Protein AF-A0A4Q1ZYN3-F1 (afdb_monomer)

Structure (mmCIF, N/CA/C/O backbone):
data_AF-A0A4Q1ZYN3-F1
#
_entry.id   AF-A0A4Q1ZYN3-F1
#
loop_
_atom_site.group_PDB
_atom_site.id
_atom_site.type_symbol
_atom_site.label_atom_id
_atom_site.label_alt_id
_atom_site.label_comp_id
_atom_site.label_asym_id
_atom_site.label_entity_id
_atom_site.label_seq_id
_atom_site.pdbx_PDB_ins_code
_atom_site.Cartn_x
_atom_site.Cartn_y
_atom_site.Cartn_z
_atom_site.occupancy
_atom_site.B_iso_or_equiv
_atom_site.auth_seq_id
_atom_site.auth_comp_id
_atom_site.auth_asym_id
_atom_site.auth_atom_id
_atom_site.pdbx_PDB_model_num
ATOM 1 N N . MET A 1 1 ? -24.006 3.839 40.342 1.00 35.06 1 MET A N 1
ATOM 2 C CA . MET A 1 1 ? -23.519 4.634 39.196 1.00 35.06 1 MET A CA 1
ATOM 3 C C . MET A 1 1 ? -23.157 3.657 38.089 1.00 35.06 1 MET A C 1
ATOM 5 O O . MET A 1 1 ? -22.350 2.774 38.338 1.00 35.06 1 MET A O 1
ATOM 9 N N . LYS A 1 2 ? -23.834 3.710 36.935 1.00 40.16 2 LYS A N 1
ATOM 10 C CA . LYS A 1 2 ? -23.523 2.846 35.785 1.00 40.16 2 LYS A CA 1
ATOM 11 C C . LYS A 1 2 ? -22.382 3.510 35.011 1.00 40.16 2 LYS A C 1
ATOM 13 O O . LYS A 1 2 ? -22.569 4.627 34.539 1.00 40.16 2 LYS A O 1
ATOM 18 N N . HIS A 1 3 ? -21.219 2.867 34.940 1.00 44.34 3 HIS A N 1
ATOM 19 C CA . HIS A 1 3 ? -20.091 3.336 34.135 1.00 44.34 3 HIS A CA 1
ATOM 20 C C . HIS A 1 3 ? -20.523 3.423 32.663 1.00 44.34 3 HIS A C 1
ATOM 22 O O . HIS A 1 3 ? -20.803 2.404 32.039 1.00 44.34 3 HIS A O 1
ATOM 28 N N . HIS A 1 4 ? -20.616 4.641 32.127 1.00 38.81 4 HIS A N 1
ATOM 29 C CA . HIS A 1 4 ? -20.649 4.880 30.688 1.00 38.81 4 HIS A CA 1
ATOM 30 C C . HIS A 1 4 ? -19.232 4.643 30.154 1.00 38.81 4 HIS A C 1
ATOM 32 O O . HIS A 1 4 ? -18.412 5.554 30.133 1.00 38.81 4 HIS A O 1
ATOM 38 N N . GLN A 1 5 ? -18.931 3.413 29.737 1.00 41.19 5 GLN A N 1
ATOM 39 C CA . GLN A 1 5 ? -17.978 3.215 28.647 1.00 41.19 5 GLN A CA 1
ATOM 40 C C . GLN A 1 5 ? -18.712 3.603 27.360 1.00 41.19 5 GLN A C 1
ATOM 42 O O . GLN A 1 5 ? -19.225 2.750 26.643 1.00 41.19 5 GLN A O 1
ATOM 47 N N . GLN A 1 6 ? -18.837 4.909 27.112 1.00 39.47 6 GLN A N 1
ATOM 48 C CA . GLN A 1 6 ? -19.042 5.383 25.748 1.00 39.47 6 GLN A CA 1
ATOM 49 C C . GLN A 1 6 ? -17.790 4.983 24.973 1.00 39.47 6 GLN A C 1
ATOM 51 O O . GLN A 1 6 ? -16.666 5.309 25.357 1.00 39.47 6 GLN A O 1
ATOM 56 N N . SER A 1 7 ? -17.997 4.139 23.971 1.00 42.75 7 SER A N 1
ATOM 57 C CA . SER A 1 7 ? -16.951 3.509 23.191 1.00 42.75 7 SER A CA 1
ATOM 58 C C . SER A 1 7 ? -16.127 4.565 22.464 1.00 42.75 7 SER A C 1
ATOM 60 O O . SER A 1 7 ? -16.638 5.239 21.575 1.00 42.75 7 SER A O 1
ATOM 62 N N . LEU A 1 8 ? -14.824 4.617 22.754 1.00 45.31 8 LEU A N 1
ATOM 63 C CA . LEU A 1 8 ? -13.806 5.329 21.963 1.00 45.31 8 LEU A CA 1
ATOM 64 C C . LEU A 1 8 ? -13.787 4.935 20.464 1.00 45.31 8 LEU A C 1
ATOM 66 O O . LEU A 1 8 ? -13.049 5.515 19.683 1.00 45.31 8 LEU A O 1
ATOM 70 N N . ILE A 1 9 ? -14.597 3.949 20.067 1.00 48.66 9 ILE A N 1
ATOM 71 C CA . ILE A 1 9 ? -14.779 3.453 18.699 1.00 48.66 9 ILE A CA 1
ATOM 72 C C . ILE A 1 9 ? -15.623 4.424 17.841 1.00 48.66 9 ILE A C 1
ATOM 74 O O . ILE A 1 9 ? -15.624 4.303 16.621 1.00 48.66 9 ILE A O 1
ATOM 78 N N . GLU A 1 10 ? -16.326 5.398 18.434 1.00 46.03 10 GLU A N 1
ATOM 79 C CA . GLU A 1 10 ? -17.261 6.268 17.693 1.00 46.03 10 GLU A CA 1
ATOM 80 C C . GLU A 1 10 ? -16.614 7.441 16.932 1.00 46.03 10 GLU A C 1
ATOM 82 O O . GLU A 1 10 ? -17.310 8.093 16.159 1.00 46.03 10 GLU A O 1
ATOM 87 N N . TYR A 1 11 ? -15.308 7.697 17.079 1.00 51.72 11 TYR A N 1
ATOM 88 C CA . TYR A 1 11 ? -14.627 8.761 16.329 1.00 51.72 11 TYR A CA 1
ATOM 89 C C . TYR A 1 11 ? -13.417 8.208 15.572 1.00 51.72 11 TYR A C 1
ATOM 91 O O . TYR A 1 11 ? -12.293 8.207 16.067 1.00 51.72 11 TYR A O 1
ATOM 99 N N . LEU A 1 12 ? -13.659 7.703 14.361 1.00 58.19 12 LEU A N 1
ATOM 100 C CA . LEU A 1 12 ? -12.587 7.513 13.388 1.00 58.19 12 LEU A CA 1
ATOM 101 C C . LEU A 1 12 ? -12.339 8.871 12.710 1.00 58.19 12 LEU A C 1
ATOM 103 O O . LEU A 1 12 ? -13.308 9.440 12.205 1.00 58.19 12 LEU A O 1
ATOM 107 N N . PRO A 1 13 ? -11.106 9.410 12.701 1.00 63.66 13 PRO A N 1
ATOM 108 C CA . PRO A 1 13 ? -10.781 10.583 11.900 1.00 63.66 13 PRO A CA 1
ATOM 109 C C . PRO A 1 13 ? -11.110 10.295 10.435 1.00 63.66 13 PRO A C 1
ATOM 111 O O . PRO A 1 13 ? -11.033 9.145 9.998 1.00 63.66 13 PRO A O 1
ATOM 114 N N . GLU A 1 14 ? -11.500 11.321 9.682 1.00 76.38 14 GLU A N 1
ATOM 115 C CA . GLU A 1 14 ? -11.627 11.189 8.231 1.00 76.38 14 GLU A CA 1
ATOM 116 C C . GLU A 1 14 ? -10.254 10.797 7.662 1.00 76.38 14 GLU A C 1
ATOM 118 O O . GLU A 1 14 ? -9.242 11.422 7.980 1.00 76.38 14 GLU A O 1
ATOM 123 N N . PHE A 1 15 ? -10.207 9.713 6.887 1.00 82.00 15 PHE A N 1
ATOM 124 C C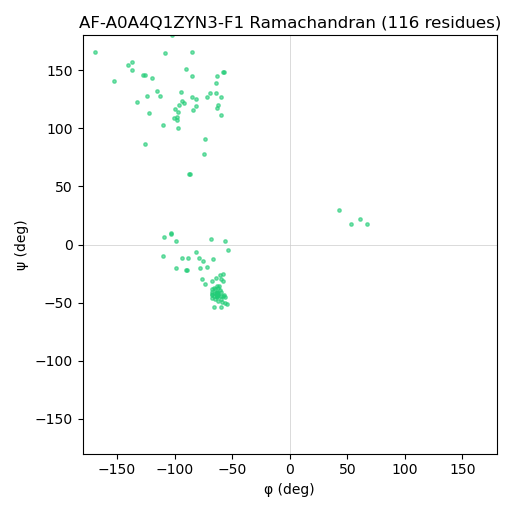A . PHE A 1 15 ? -8.986 9.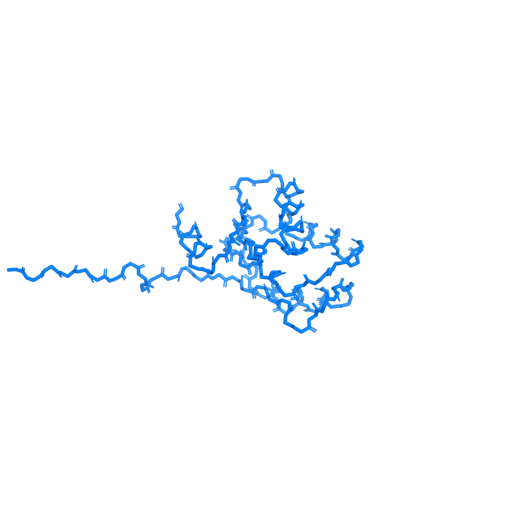206 6.264 1.00 82.00 15 PHE A CA 1
ATOM 125 C C . PHE A 1 15 ? -9.267 8.799 4.820 1.00 82.00 15 PHE A C 1
ATOM 127 O O . PHE A 1 15 ? -10.367 8.347 4.486 1.00 82.00 15 PHE A O 1
ATOM 134 N N . THR A 1 16 ? -8.249 8.909 3.976 1.00 85.62 16 THR A N 1
ATOM 135 C CA . THR A 1 16 ? -8.304 8.444 2.590 1.00 85.62 16 THR A CA 1
ATOM 136 C C . THR A 1 16 ? -8.036 6.947 2.565 1.00 85.62 16 THR A C 1
ATOM 138 O O . THR A 1 16 ? -6.977 6.491 2.996 1.00 85.62 16 THR A O 1
ATOM 141 N N . TRP A 1 17 ? -8.994 6.158 2.078 1.00 87.62 17 TRP A N 1
ATOM 142 C CA . TRP A 1 17 ? -8.814 4.716 1.920 1.00 87.62 17 TRP A CA 1
ATOM 143 C C . TRP A 1 17 ? -8.438 4.380 0.480 1.00 87.62 17 TRP A C 1
ATOM 145 O O . TRP A 1 17 ? -9.273 4.444 -0.417 1.00 87.62 17 TRP A O 1
ATOM 155 N N . ILE A 1 18 ? -7.191 3.960 0.281 1.00 89.00 18 ILE A N 1
ATOM 156 C CA . ILE A 1 18 ? -6.708 3.434 -0.994 1.00 89.00 18 ILE A CA 1
ATOM 157 C C . ILE A 1 18 ? -6.716 1.910 -0.902 1.00 89.00 18 ILE A C 1
ATOM 159 O O . ILE A 1 18 ? -6.016 1.332 -0.073 1.00 89.00 18 ILE A O 1
ATOM 163 N N . HIS A 1 19 ? -7.519 1.254 -1.734 1.00 88.38 19 HIS A N 1
ATOM 164 C CA . HIS A 1 19 ? -7.693 -0.196 -1.714 1.00 88.38 19 HIS A CA 1
ATOM 165 C C . HIS A 1 19 ? -7.601 -0.768 -3.129 1.00 88.38 19 HIS A C 1
ATOM 167 O O . HIS A 1 19 ? -8.390 -0.407 -4.002 1.00 88.38 19 HIS A O 1
ATOM 173 N N . PHE A 1 20 ? -6.668 -1.695 -3.345 1.00 83.88 20 PHE A N 1
ATOM 174 C CA . PHE A 1 20 ? -6.396 -2.307 -4.652 1.00 83.88 20 PHE A CA 1
ATOM 175 C C . PHE A 1 20 ? -7.291 -3.529 -4.901 1.00 83.88 20 PHE A C 1
ATOM 177 O O . PHE A 1 20 ? -6.828 -4.661 -5.044 1.00 83.88 20 PHE A O 1
ATOM 184 N N . LYS A 1 21 ? -8.609 -3.318 -4.908 1.00 72.44 21 LYS A N 1
ATOM 185 C CA . LYS A 1 21 ? -9.579 -4.410 -5.048 1.00 72.44 21 LYS A CA 1
ATOM 186 C C . LYS A 1 21 ? -9.457 -5.094 -6.411 1.00 72.44 21 LYS A C 1
ATOM 188 O O . LYS A 1 21 ? -9.575 -4.431 -7.430 1.00 72.44 21 LYS A O 1
ATOM 193 N N . ASN A 1 22 ? -9.378 -6.425 -6.427 1.00 71.88 22 ASN A N 1
ATOM 194 C CA . ASN A 1 22 ? -9.336 -7.256 -7.643 1.00 71.88 22 ASN A CA 1
ATOM 195 C C . ASN A 1 22 ? -8.070 -7.110 -8.514 1.00 71.88 22 ASN A C 1
ATOM 197 O O . ASN A 1 22 ? -8.098 -7.526 -9.672 1.00 71.88 22 ASN A O 1
ATOM 201 N N . HIS A 1 23 ? -6.975 -6.560 -7.985 1.00 75.88 23 HIS A N 1
ATOM 202 C CA . HIS A 1 23 ? -5.705 -6.478 -8.710 1.00 75.88 23 HIS A CA 1
ATOM 203 C C . HIS A 1 23 ? -4.680 -7.430 -8.090 1.00 75.88 23 HIS A C 1
ATOM 205 O O . HIS A 1 23 ? -4.105 -7.128 -7.048 1.00 75.88 23 HIS A O 1
ATOM 211 N N . GLU A 1 24 ? -4.441 -8.574 -8.742 1.00 81.94 24 GLU A N 1
ATOM 212 C CA . GLU A 1 24 ? -3.355 -9.488 -8.350 1.00 81.94 24 GLU A CA 1
ATOM 213 C C . GLU A 1 24 ? -1.994 -8.804 -8.550 1.00 81.94 24 GLU A C 1
ATOM 215 O O . GLU A 1 24 ? -1.161 -8.794 -7.651 1.00 81.94 24 GLU A O 1
ATOM 220 N N . ILE A 1 25 ? -1.769 -8.160 -9.699 1.00 90.94 25 ILE A N 1
ATOM 221 C CA . ILE A 1 25 ? -0.551 -7.385 -9.965 1.00 90.94 25 ILE A CA 1
ATOM 222 C C . ILE A 1 25 ? -0.943 -5.963 -10.353 1.00 90.94 25 ILE A C 1
ATOM 224 O O . ILE A 1 25 ? -1.750 -5.770 -11.260 1.00 90.94 25 ILE A O 1
ATOM 228 N N . VAL A 1 26 ? -0.355 -4.974 -9.683 1.00 92.06 26 VAL A N 1
ATOM 229 C CA . VAL A 1 26 ? -0.601 -3.551 -9.943 1.00 92.06 26 VAL A CA 1
ATOM 230 C C . VAL A 1 26 ? 0.402 -3.018 -10.960 1.00 92.06 26 VAL A C 1
ATOM 232 O O . VAL A 1 26 ? 1.617 -3.066 -10.740 1.00 92.06 26 VAL A O 1
ATOM 235 N N . ASP A 1 27 ? -0.112 -2.499 -12.072 1.00 94.19 27 ASP A N 1
ATOM 236 C CA . ASP A 1 27 ? 0.642 -1.789 -13.103 1.00 94.19 27 ASP A CA 1
ATOM 237 C C . ASP A 1 27 ? 0.470 -0.266 -13.008 1.00 94.19 27 ASP A C 1
ATOM 239 O O . ASP A 1 27 ? -0.186 0.260 -12.106 1.00 94.19 27 ASP A O 1
ATOM 243 N N . MET A 1 28 ? 1.132 0.450 -13.920 1.00 94.19 28 MET A N 1
ATOM 244 C CA . MET A 1 28 ? 1.105 1.912 -13.965 1.00 94.19 28 MET A CA 1
ATOM 245 C C . MET A 1 28 ? -0.300 2.452 -14.229 1.00 94.19 28 MET A C 1
ATOM 247 O O . MET A 1 28 ? -0.716 3.380 -13.548 1.00 94.19 28 MET A O 1
ATOM 251 N N . GLU A 1 29 ? -1.033 1.861 -15.177 1.00 92.50 29 GLU A N 1
ATOM 252 C CA . GLU A 1 29 ? -2.380 2.311 -15.550 1.00 92.50 29 GLU A CA 1
ATOM 253 C C . GLU A 1 29 ? -3.346 2.179 -14.366 1.00 92.50 29 GLU A C 1
ATOM 255 O O . GLU A 1 29 ? -3.998 3.151 -13.985 1.00 92.50 29 GLU A O 1
ATOM 260 N N . 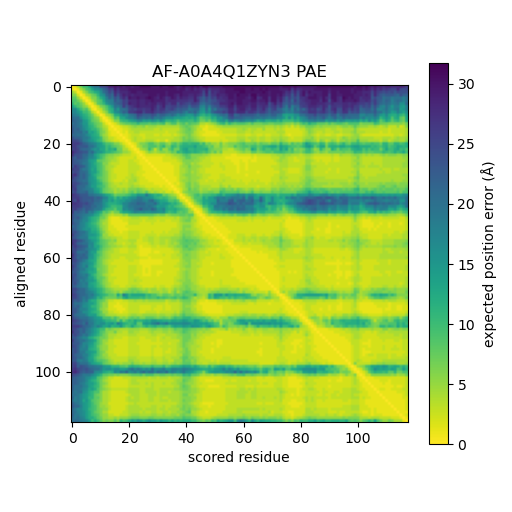THR A 1 30 ? -3.342 1.016 -13.708 1.00 90.88 30 THR A N 1
ATOM 261 C CA . THR A 1 30 ? -4.119 0.757 -12.488 1.00 90.88 30 THR A CA 1
ATOM 262 C C . THR A 1 30 ? -3.785 1.770 -11.395 1.00 90.88 30 THR A C 1
ATOM 264 O O . THR A 1 30 ? -4.668 2.303 -10.721 1.00 90.88 30 THR A O 1
ATOM 267 N N . LEU A 1 31 ? -2.494 2.039 -11.187 1.00 91.44 31 LEU A N 1
ATOM 268 C CA . LEU A 1 31 ? -2.059 2.956 -10.146 1.00 91.44 31 LEU A CA 1
ATOM 269 C C . LEU A 1 31 ? -2.471 4.405 -10.448 1.00 91.44 31 LEU A C 1
ATOM 271 O O . LEU A 1 31 ? -2.908 5.109 -9.538 1.00 91.44 31 LEU A O 1
ATOM 275 N N . GLU A 1 32 ? -2.360 4.855 -11.698 1.00 90.38 32 GLU A N 1
ATOM 276 C CA . GLU A 1 32 ? -2.789 6.195 -12.115 1.00 90.38 32 GLU A CA 1
ATOM 277 C C . GLU A 1 32 ? -4.294 6.400 -11.944 1.00 90.38 32 GLU A C 1
ATOM 279 O O . GLU A 1 32 ? -4.704 7.466 -11.475 1.00 90.38 32 GLU A O 1
ATOM 284 N N . GLU A 1 33 ? -5.105 5.392 -12.275 1.00 88.88 33 GLU A N 1
ATOM 285 C CA . GLU A 1 33 ? -6.557 5.407 -12.066 1.00 88.88 33 GLU A CA 1
ATOM 286 C C . GLU A 1 33 ? -6.879 5.582 -10.576 1.00 88.88 33 GLU A C 1
ATOM 288 O O . GLU A 1 33 ? -7.523 6.558 -10.181 1.00 88.88 33 GLU A O 1
ATOM 293 N N . ILE A 1 34 ? -6.315 4.716 -9.728 1.00 86.12 34 ILE A N 1
ATOM 294 C CA . ILE A 1 34 ? -6.530 4.751 -8.277 1.00 86.12 34 ILE A CA 1
ATOM 295 C C . ILE A 1 34 ? -6.075 6.088 -7.679 1.00 86.12 34 ILE A C 1
ATOM 297 O O . ILE A 1 34 ? -6.780 6.677 -6.857 1.00 86.12 34 ILE A O 1
ATOM 301 N N . ILE A 1 35 ? -4.906 6.602 -8.071 1.00 84.00 35 ILE A N 1
ATOM 302 C CA . ILE A 1 35 ? -4.408 7.889 -7.571 1.00 84.00 35 ILE A CA 1
ATOM 303 C C . ILE A 1 35 ? -5.311 9.036 -8.026 1.00 84.00 35 ILE A C 1
ATOM 305 O O . ILE A 1 35 ? -5.583 9.944 -7.239 1.00 84.00 35 ILE A O 1
ATOM 309 N N . SER A 1 36 ? -5.771 9.025 -9.276 1.00 82.62 36 SER A N 1
ATOM 310 C CA . SER A 1 36 ? -6.606 10.094 -9.832 1.00 82.62 36 SER A CA 1
ATOM 311 C C . SER A 1 36 ? -7.959 10.190 -9.133 1.00 82.62 36 SER A C 1
ATOM 313 O O . SER A 1 36 ? -8.404 11.299 -8.834 1.00 82.62 36 SER A O 1
ATOM 315 N N . ASP A 1 37 ? -8.552 9.052 -8.782 1.00 79.69 37 ASP A N 1
ATOM 316 C CA . ASP A 1 37 ? -9.806 8.993 -8.027 1.00 79.69 37 ASP A CA 1
ATOM 317 C C . ASP A 1 37 ? -9.649 9.504 -6.587 1.00 79.69 37 ASP A C 1
ATOM 319 O O . ASP A 1 37 ? -10.561 10.115 -6.026 1.00 79.69 37 ASP A O 1
ATOM 323 N N . ASN A 1 38 ? -8.468 9.314 -5.994 1.00 73.12 38 ASN A N 1
ATOM 324 C CA . ASN A 1 38 ? -8.174 9.716 -4.616 1.00 73.12 38 ASN A CA 1
ATOM 325 C C . ASN A 1 38 ? -7.536 11.113 -4.501 1.00 73.12 38 ASN A C 1
ATOM 327 O O . ASN A 1 38 ? -7.494 11.685 -3.411 1.00 73.12 38 ASN A O 1
ATOM 331 N N . ARG A 1 39 ? -7.100 11.717 -5.616 1.00 61.59 39 ARG A N 1
ATOM 332 C CA . ARG A 1 39 ? -6.491 13.062 -5.662 1.00 61.59 39 ARG A CA 1
ATOM 333 C C . ARG A 1 39 ? -7.395 14.165 -5.111 1.00 61.59 39 ARG A C 1
ATOM 335 O O . ARG A 1 39 ? -6.887 15.191 -4.670 1.00 61.59 39 ARG A O 1
ATOM 342 N N . VAL A 1 40 ? -8.713 13.967 -5.132 1.00 50.66 40 VAL A N 1
ATOM 343 C CA . VAL A 1 40 ? -9.708 14.948 -4.663 1.00 50.66 40 VAL A CA 1
ATOM 344 C C . VAL A 1 40 ? -9.726 15.080 -3.129 1.00 50.66 40 VAL A C 1
ATOM 346 O O . VAL A 1 40 ? -10.173 16.103 -2.621 1.00 50.66 40 VAL A O 1
ATOM 349 N N . MET A 1 41 ? -9.195 14.099 -2.389 1.00 53.41 41 MET A N 1
ATOM 350 C CA . MET A 1 41 ? -9.184 14.064 -0.914 1.00 53.41 41 MET A CA 1
ATOM 351 C C . MET A 1 41 ? -7.847 14.518 -0.295 1.00 53.41 41 MET A C 1
ATOM 353 O O . MET A 1 41 ? -7.672 14.472 0.920 1.00 53.41 41 MET A O 1
ATOM 357 N N . ASN A 1 42 ? -6.889 14.947 -1.120 1.00 54.69 42 ASN A N 1
ATOM 358 C CA . ASN A 1 42 ? -5.506 15.184 -0.710 1.00 54.69 42 ASN A CA 1
ATOM 359 C C . ASN A 1 42 ? -5.281 16.601 -0.152 1.00 54.69 42 ASN A C 1
ATOM 361 O O . ASN A 1 42 ? -4.512 17.388 -0.702 1.00 54.69 42 ASN A O 1
ATOM 365 N N . ASP A 1 43 ? -5.986 16.940 0.927 1.00 59.88 43 ASP A N 1
ATOM 366 C CA . ASP A 1 43 ? -5.513 17.988 1.835 1.00 59.88 43 ASP A CA 1
ATOM 367 C C . ASP A 1 43 ? -4.319 17.382 2.593 1.00 59.88 43 ASP A C 1
ATOM 369 O O . ASP A 1 43 ? -4.466 16.298 3.163 1.00 59.88 43 ASP A O 1
ATOM 373 N N . GLU A 1 44 ? -3.153 18.038 2.601 1.00 61.44 44 GLU A N 1
ATOM 374 C CA . GLU A 1 44 ? -1.845 17.548 3.115 1.00 61.44 44 GLU A CA 1
ATOM 375 C C . GLU A 1 44 ? -1.857 17.088 4.598 1.00 61.44 44 GLU A C 1
ATOM 377 O O . GLU A 1 44 ? -0.839 16.706 5.169 1.00 61.4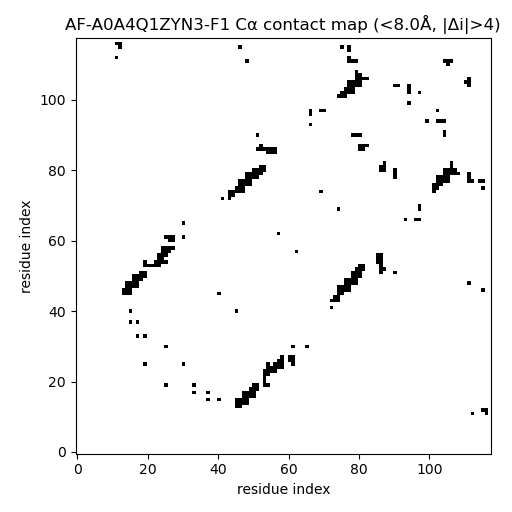4 44 GLU A O 1
ATOM 382 N N . SER A 1 45 ? -3.020 17.105 5.250 1.00 67.38 45 SER A N 1
ATOM 383 C CA . SER A 1 45 ? -3.254 16.738 6.644 1.00 67.38 45 SER A CA 1
ATOM 384 C C . SER A 1 45 ? -4.043 15.436 6.863 1.00 67.38 45 SER A C 1
ATOM 386 O O . SER A 1 45 ? -4.079 14.963 7.998 1.00 67.38 45 SER A 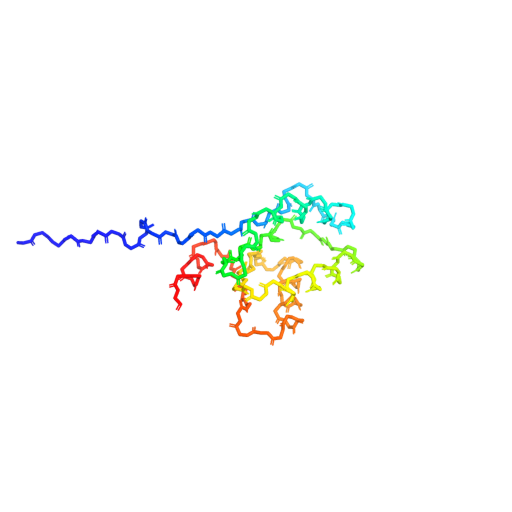O 1
ATOM 388 N N . HIS A 1 46 ? -4.640 14.816 5.834 1.00 81.38 46 HIS A N 1
ATOM 389 C CA . HIS A 1 46 ? -5.488 13.626 6.022 1.00 81.38 46 HIS A CA 1
ATOM 390 C C . HIS A 1 46 ? -4.693 12.312 6.063 1.00 81.38 46 HIS A C 1
ATOM 392 O O . HIS A 1 46 ? -3.964 12.013 5.119 1.00 81.38 46 HIS A O 1
ATOM 398 N N . PRO A 1 47 ? -4.853 11.469 7.101 1.00 86.94 47 PRO A N 1
ATOM 399 C CA . PRO A 1 47 ? -4.250 10.142 7.124 1.00 86.94 47 PRO A CA 1
ATOM 400 C C . PRO A 1 47 ? -4.695 9.279 5.938 1.00 86.94 47 PRO A C 1
ATOM 402 O O . PRO A 1 47 ? -5.832 9.361 5.470 1.00 86.94 47 PRO A O 1
ATOM 405 N N . ILE A 1 48 ? -3.806 8.402 5.488 1.00 89.44 48 ILE A N 1
ATOM 406 C CA . ILE A 1 48 ? -4.030 7.447 4.410 1.00 89.44 48 ILE A CA 1
ATOM 407 C C . ILE A 1 48 ? -4.021 6.049 5.005 1.00 89.44 48 ILE A C 1
ATOM 409 O O . ILE A 1 48 ? -3.062 5.642 5.657 1.00 89.44 48 ILE A O 1
ATOM 413 N N . LEU A 1 49 ? -5.060 5.278 4.713 1.00 91.81 49 LEU A N 1
ATOM 414 C CA . LEU A 1 49 ? -5.045 3.835 4.874 1.00 91.81 49 LEU A CA 1
ATOM 415 C C . LEU A 1 49 ? -4.801 3.205 3.502 1.00 91.81 49 LEU A C 1
ATOM 417 O O . LEU A 1 49 ? -5.688 3.217 2.649 1.00 91.81 49 LEU A O 1
ATOM 421 N N . LEU A 1 50 ? -3.612 2.646 3.304 1.00 92.75 50 LEU A N 1
ATOM 422 C CA . LEU A 1 50 ? -3.236 1.939 2.087 1.00 92.75 50 LEU A CA 1
ATOM 423 C C . LEU A 1 50 ? -3.397 0.434 2.301 1.00 92.75 50 LEU A C 1
ATOM 425 O O . LEU A 1 50 ? -2.613 -0.196 3.011 1.00 92.75 50 LEU A O 1
ATOM 429 N N . ASP A 1 51 ? -4.418 -0.148 1.690 1.00 92.12 51 ASP A N 1
ATOM 430 C CA . ASP A 1 51 ? -4.705 -1.572 1.779 1.00 92.12 51 ASP A CA 1
ATOM 431 C C . ASP A 1 51 ? -4.137 -2.331 0.582 1.00 92.12 51 ASP A C 1
ATOM 433 O O . ASP A 1 51 ? -4.732 -2.367 -0.497 1.00 92.12 51 ASP A O 1
ATOM 437 N N . ILE A 1 52 ? -2.983 -2.955 0.818 1.00 91.88 52 ILE A N 1
ATOM 438 C CA . ILE A 1 52 ? -2.267 -3.805 -0.138 1.00 91.88 52 ILE A CA 1
ATOM 439 C C . ILE A 1 52 ? -2.451 -5.295 0.161 1.00 91.88 52 ILE A C 1
ATOM 441 O O . ILE A 1 52 ? -1.768 -6.128 -0.428 1.00 91.88 52 ILE A O 1
ATOM 445 N N . SER A 1 53 ? -3.357 -5.655 1.075 1.00 89.44 53 SER A N 1
ATOM 446 C CA . SER A 1 53 ? -3.494 -7.025 1.584 1.00 89.44 53 SER A CA 1
ATOM 447 C C . SER A 1 53 ? -3.835 -8.062 0.510 1.00 89.44 53 SER A C 1
ATOM 449 O O . SER A 1 53 ? -3.488 -9.229 0.671 1.00 89.44 53 SER A O 1
ATOM 451 N N . GLN A 1 54 ? -4.474 -7.645 -0.585 1.00 86.75 54 GLN A N 1
ATOM 452 C CA . GLN A 1 54 ? -4.921 -8.518 -1.677 1.00 86.75 54 GLN A CA 1
ATOM 453 C C . GLN A 1 54 ? -4.029 -8.469 -2.925 1.00 86.75 54 GLN A C 1
ATOM 455 O O . GLN A 1 54 ? -4.408 -9.019 -3.953 1.00 86.75 54 GLN A O 1
ATOM 460 N N . ILE A 1 55 ? -2.873 -7.808 -2.847 1.00 87.50 55 ILE A N 1
ATOM 461 C CA . ILE A 1 55 ? -1.955 -7.666 -3.978 1.00 87.50 55 ILE A CA 1
ATOM 462 C C . ILE A 1 55 ? -0.898 -8.770 -3.923 1.00 87.50 55 ILE A C 1
ATOM 464 O O . ILE A 1 55 ? -0.233 -8.955 -2.898 1.00 87.50 55 ILE A O 1
ATOM 468 N N . ASP A 1 56 ? -0.690 -9.437 -5.055 1.00 88.12 56 ASP A N 1
ATOM 469 C CA . ASP A 1 56 ? 0.378 -10.411 -5.272 1.00 88.12 56 ASP A CA 1
ATOM 470 C C . ASP A 1 56 ? 1.668 -9.772 -5.811 1.00 88.12 56 ASP A C 1
ATOM 472 O O . ASP A 1 56 ? 2.759 -10.320 -5.642 1.00 88.12 56 ASP A O 1
ATOM 476 N N . GLY A 1 57 ? 1.587 -8.596 -6.438 1.00 90.88 57 GLY A N 1
ATOM 477 C CA . GLY A 1 57 ? 2.764 -7.896 -6.939 1.00 90.88 57 GLY A CA 1
ATOM 478 C C . GLY A 1 57 ? 2.542 -6.463 -7.405 1.00 90.88 57 GLY A C 1
ATOM 479 O O . GLY A 1 57 ? 1.429 -6.026 -7.672 1.00 90.88 57 GLY A O 1
ATOM 480 N N . PHE A 1 58 ? 3.651 -5.754 -7.577 1.00 94.06 58 PHE A N 1
ATOM 481 C CA . PHE A 1 58 ? 3.713 -4.508 -8.335 1.00 94.06 58 PHE A CA 1
ATOM 482 C C . PHE A 1 58 ? 4.678 -4.678 -9.503 1.00 94.06 58 PHE A C 1
ATOM 484 O O . PHE A 1 58 ? 5.742 -5.290 -9.350 1.00 94.06 58 PHE A O 1
ATOM 491 N N . TYR A 1 59 ? 4.352 -4.073 -10.642 1.00 95.75 59 TYR A N 1
ATOM 492 C CA . TYR A 1 59 ? 5.391 -3.712 -11.600 1.00 95.75 59 TYR A CA 1
ATOM 493 C C . TYR A 1 59 ? 6.328 -2.680 -10.966 1.00 95.75 59 TYR A C 1
ATOM 495 O O . TYR A 1 59 ? 5.892 -1.842 -10.176 1.00 95.75 59 TYR A O 1
ATOM 503 N N . VAL A 1 60 ? 7.617 -2.754 -11.306 1.00 94.69 60 VAL A N 1
ATOM 504 C CA . VAL A 1 60 ? 8.666 -1.924 -10.688 1.00 94.69 60 VAL A CA 1
ATOM 505 C C . VAL A 1 60 ? 8.317 -0.441 -10.795 1.00 94.69 60 VAL A C 1
ATOM 507 O O . VAL A 1 60 ? 8.247 0.242 -9.780 1.00 94.69 60 VAL A O 1
ATOM 510 N N . ASP A 1 61 ? 7.985 0.013 -11.998 1.00 95.31 61 ASP A N 1
ATOM 511 C CA . ASP A 1 61 ? 7.665 1.405 -12.303 1.00 95.31 61 ASP A CA 1
ATOM 512 C C . ASP A 1 61 ? 6.445 1.895 -11.498 1.00 95.31 61 ASP A C 1
ATOM 514 O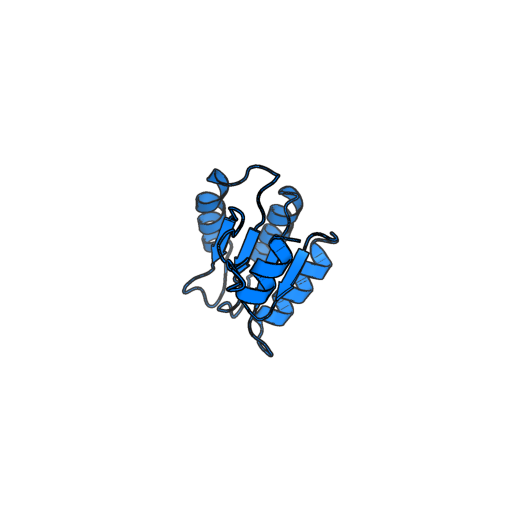 O . ASP A 1 61 ? 6.441 3.009 -10.971 1.00 95.31 61 ASP A O 1
ATOM 518 N N . ALA A 1 62 ? 5.434 1.032 -11.327 1.00 94.88 62 ALA A N 1
ATOM 519 C CA . ALA A 1 62 ? 4.250 1.335 -10.524 1.00 94.88 62 ALA A CA 1
ATOM 520 C C . ALA A 1 62 ? 4.610 1.460 -9.039 1.00 94.88 62 ALA A C 1
ATOM 522 O O . ALA A 1 62 ? 4.190 2.398 -8.364 1.00 94.88 62 ALA A O 1
ATOM 523 N N . PHE A 1 63 ? 5.440 0.557 -8.522 1.00 94.88 63 PHE A N 1
ATOM 524 C CA . PHE A 1 63 ? 5.897 0.632 -7.139 1.00 94.88 63 PHE A CA 1
ATOM 525 C C . PHE A 1 63 ? 6.720 1.900 -6.864 1.00 94.88 63 PHE A C 1
ATOM 527 O O . PHE A 1 63 ? 6.500 2.580 -5.861 1.00 94.88 63 PHE A O 1
ATOM 534 N N . GLU A 1 64 ? 7.629 2.256 -7.773 1.00 94.25 64 GLU A N 1
ATOM 535 C CA . GLU A 1 64 ? 8.432 3.479 -7.677 1.00 94.25 64 GLU A CA 1
ATOM 536 C C . GLU A 1 64 ? 7.558 4.739 -7.727 1.00 94.25 64 GLU A C 1
ATOM 538 O O . GLU A 1 64 ? 7.746 5.658 -6.923 1.00 94.25 64 GLU A O 1
ATOM 543 N N . MET A 1 65 ? 6.554 4.772 -8.609 1.00 93.00 65 MET A N 1
ATOM 544 C CA . MET A 1 65 ? 5.598 5.877 -8.663 1.00 93.00 65 MET A CA 1
ATOM 545 C C . MET A 1 65 ? 4.778 5.989 -7.374 1.00 93.00 65 MET A C 1
ATOM 547 O O . MET A 1 65 ? 4.594 7.098 -6.871 1.00 93.00 65 MET A O 1
ATOM 551 N N . LEU A 1 66 ? 4.318 4.871 -6.804 1.00 92.12 66 LEU A N 1
ATOM 552 C CA . LEU A 1 66 ? 3.591 4.866 -5.533 1.00 92.12 66 LEU A CA 1
ATOM 553 C C . LEU A 1 66 ? 4.433 5.485 -4.409 1.00 92.12 66 LEU A C 1
ATOM 555 O O . LEU A 1 66 ? 3.930 6.326 -3.665 1.00 92.12 66 LEU A O 1
ATOM 559 N N . ILE A 1 67 ? 5.718 5.124 -4.315 1.00 91.94 67 ILE A N 1
ATOM 560 C CA . ILE A 1 67 ? 6.647 5.723 -3.345 1.00 91.94 67 ILE A CA 1
ATOM 561 C C . ILE A 1 67 ? 6.746 7.232 -3.567 1.00 91.94 67 ILE A C 1
ATOM 563 O O . ILE A 1 67 ? 6.601 7.997 -2.613 1.00 91.94 67 ILE A O 1
ATOM 567 N N . ALA A 1 68 ? 6.962 7.675 -4.809 1.00 90.06 68 ALA A N 1
ATOM 568 C CA . ALA A 1 68 ? 7.106 9.094 -5.134 1.00 90.06 68 ALA A CA 1
ATOM 569 C C . ALA A 1 68 ? 5.853 9.904 -4.762 1.00 90.06 68 ALA A C 1
ATOM 571 O O . ALA A 1 68 ? 5.951 11.003 -4.216 1.00 90.06 68 ALA A O 1
ATOM 572 N N . VAL A 1 69 ? 4.677 9.335 -5.020 1.00 87.56 69 VAL A N 1
ATOM 573 C CA . VAL A 1 69 ? 3.378 9.939 -4.719 1.00 87.56 69 VAL A CA 1
ATOM 574 C C . VAL A 1 69 ? 3.180 10.062 -3.211 1.00 87.56 69 VAL A C 1
ATOM 576 O O . VAL A 1 69 ? 2.966 11.168 -2.720 1.00 87.56 69 VAL A O 1
ATOM 579 N N . LEU A 1 70 ? 3.330 8.965 -2.466 1.00 87.50 70 LEU A N 1
ATOM 580 C CA . LEU A 1 70 ? 3.159 8.961 -1.009 1.00 87.50 70 LEU A CA 1
ATOM 581 C C . LEU A 1 70 ? 4.191 9.849 -0.299 1.00 87.50 70 LEU A C 1
ATOM 583 O O . LEU A 1 70 ? 3.858 10.530 0.668 1.00 87.50 70 LEU A O 1
ATOM 587 N N . SER A 1 71 ? 5.424 9.907 -0.810 1.00 86.31 71 SER A N 1
ATOM 588 C CA . SER A 1 71 ? 6.470 10.803 -0.293 1.00 86.31 71 SER A CA 1
ATOM 589 C C . SER A 1 71 ? 6.080 12.277 -0.422 1.00 86.31 71 SER A C 1
ATOM 591 O O . SER A 1 71 ? 6.412 13.088 0.443 1.00 86.31 71 SER A O 1
ATOM 593 N N . GLY A 1 72 ? 5.369 12.623 -1.500 1.00 82.44 72 GLY A N 1
ATOM 594 C CA . GLY A 1 72 ? 4.932 13.985 -1.783 1.00 82.44 72 GLY A CA 1
ATOM 595 C C . GLY A 1 72 ? 3.722 14.450 -0.974 1.00 82.44 72 GLY A C 1
ATOM 596 O O . GLY A 1 72 ? 3.512 15.652 -0.884 1.00 82.44 72 GLY A O 1
ATOM 597 N N . TRP A 1 73 ? 2.918 13.544 -0.404 1.00 80.19 73 TRP A N 1
ATOM 598 C CA . TRP A 1 73 ? 1.670 13.935 0.268 1.00 80.19 73 TRP A CA 1
ATOM 599 C C . TRP A 1 73 ? 1.846 14.288 1.755 1.00 80.19 73 TRP A C 1
ATOM 601 O O . TRP A 1 73 ? 0.950 14.866 2.356 1.00 80.19 73 TRP A O 1
ATOM 611 N N . HIS A 1 74 ? 3.010 13.994 2.352 1.00 72.25 74 HIS A N 1
ATOM 612 C CA . HIS A 1 74 ? 3.362 14.334 3.746 1.00 72.25 74 HIS A CA 1
ATOM 613 C C . HIS A 1 74 ? 2.352 13.868 4.824 1.00 72.25 74 HIS A C 1
ATOM 615 O O . HIS A 1 74 ? 2.402 14.326 5.966 1.00 72.25 74 HIS A O 1
ATOM 621 N N . ASN A 1 75 ? 1.471 12.920 4.496 1.00 77.88 75 ASN A N 1
ATOM 622 C CA . ASN A 1 75 ? 0.464 12.397 5.412 1.00 77.88 75 ASN A CA 1
ATOM 623 C C . ASN A 1 75 ? 0.996 11.268 6.306 1.00 77.88 75 ASN A C 1
ATOM 625 O O . ASN A 1 75 ? 2.012 10.629 6.029 1.00 77.88 75 ASN A O 1
ATOM 629 N N . GLN A 1 76 ? 0.225 10.958 7.350 1.00 87.88 76 GLN A N 1
ATOM 630 C CA . GLN A 1 76 ? 0.317 9.674 8.039 1.00 87.88 76 GLN A CA 1
ATOM 631 C C . GLN A 1 76 ? -0.195 8.549 7.129 1.00 87.88 76 GLN A C 1
ATOM 633 O O . GLN A 1 76 ? -1.293 8.655 6.598 1.00 87.88 76 GLN A O 1
ATOM 638 N N . VAL A 1 77 ? 0.565 7.465 6.970 1.00 91.19 77 VAL A N 1
ATOM 639 C CA . VAL A 1 77 ? 0.250 6.321 6.107 1.00 91.19 77 VAL A CA 1
ATOM 640 C C . VAL A 1 77 ? 0.217 5.028 6.925 1.00 91.19 77 VAL A C 1
ATOM 642 O O . VAL A 1 77 ? 1.236 4.546 7.421 1.00 91.19 77 VAL A O 1
ATOM 645 N N . ALA A 1 78 ? -0.962 4.429 7.051 1.00 93.38 78 ALA A N 1
ATOM 646 C CA . ALA A 1 78 ? -1.139 3.097 7.612 1.00 93.38 78 ALA A CA 1
ATOM 647 C C . ALA A 1 78 ? -1.198 2.056 6.483 1.00 93.38 78 ALA A C 1
ATOM 649 O O . ALA A 1 78 ? -2.089 2.106 5.637 1.00 93.38 78 ALA A O 1
ATOM 650 N N . LEU A 1 79 ? -0.270 1.098 6.479 1.00 93.88 79 LEU A N 1
ATOM 651 C CA . LEU A 1 79 ? -0.184 0.043 5.466 1.00 93.88 79 LEU A CA 1
ATOM 652 C C . LEU A 1 79 ? -0.870 -1.229 5.976 1.00 93.88 79 LEU A C 1
ATOM 654 O O . LEU A 1 79 ? -0.397 -1.851 6.928 1.00 93.88 79 LEU A O 1
ATOM 658 N N . LEU A 1 80 ? -1.968 -1.651 5.355 1.00 93.75 80 LEU A N 1
ATOM 659 C CA . LEU A 1 80 ? -2.639 -2.904 5.698 1.00 93.75 80 LEU A CA 1
ATOM 660 C C . LEU A 1 80 ? -2.126 -4.040 4.803 1.00 93.75 80 LEU A C 1
ATOM 662 O O . LEU A 1 80 ? -2.200 -3.959 3.579 1.00 93.75 80 LEU A O 1
ATOM 666 N N . SER A 1 81 ? -1.607 -5.102 5.424 1.00 91.56 81 SER A N 1
ATOM 667 C CA . SER A 1 81 ? -1.064 -6.290 4.745 1.00 91.56 81 SER A CA 1
ATOM 668 C C . SER A 1 81 ? -1.510 -7.584 5.431 1.00 91.56 81 SER A C 1
ATOM 670 O O . SER A 1 81 ? -1.813 -7.590 6.627 1.00 91.56 81 SER A O 1
ATOM 672 N N . HIS A 1 82 ? -1.512 -8.704 4.703 1.00 84.81 82 HIS A N 1
ATOM 673 C CA . HIS A 1 82 ? -1.725 -10.030 5.296 1.00 84.81 82 HIS A CA 1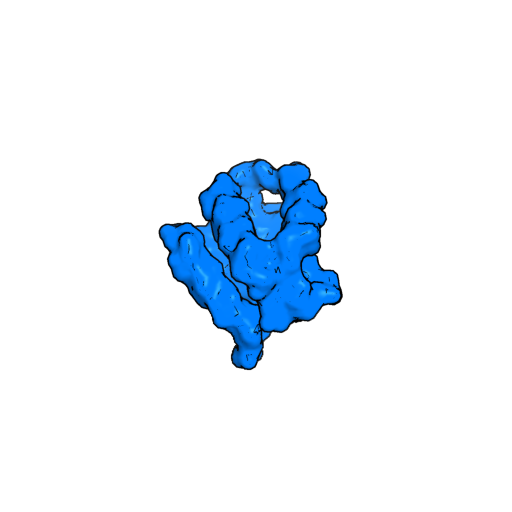
ATOM 674 C C . HIS A 1 82 ? -0.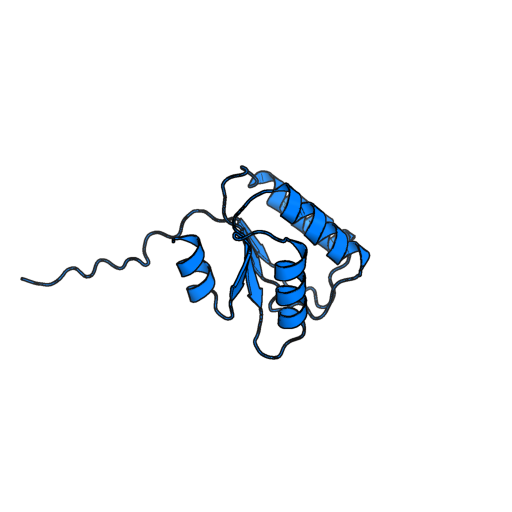415 -10.627 5.842 1.00 84.81 82 HIS A C 1
ATOM 676 O O . HIS A 1 82 ? 0.658 -10.424 5.273 1.00 84.81 82 HIS A O 1
ATOM 682 N N . ILE A 1 83 ? -0.498 -11.372 6.950 1.00 71.25 83 ILE A N 1
ATOM 683 C CA . ILE A 1 83 ? 0.642 -12.088 7.558 1.00 71.25 83 ILE A CA 1
ATOM 684 C C . ILE A 1 83 ? 1.148 -13.171 6.595 1.00 71.25 83 ILE A C 1
ATOM 686 O O . ILE A 1 83 ? 0.333 -13.851 5.972 1.00 71.25 83 ILE A O 1
ATOM 690 N N . ASP A 1 84 ? 2.472 -13.322 6.488 1.00 66.81 84 ASP A N 1
ATOM 691 C CA . ASP A 1 84 ? 3.154 -14.342 5.674 1.00 66.81 84 ASP A CA 1
ATOM 692 C C . ASP A 1 84 ? 2.853 -14.246 4.166 1.00 66.81 84 ASP A C 1
ATOM 694 O O . ASP A 1 84 ? 3.018 -15.207 3.411 1.00 66.81 84 ASP A O 1
ATOM 698 N N . SER A 1 85 ? 2.424 -13.070 3.707 1.00 79.69 85 SER A N 1
ATOM 699 C CA . SER A 1 85 ? 2.066 -12.821 2.311 1.00 79.69 85 SER A CA 1
ATOM 700 C C . SER A 1 85 ? 3.100 -11.948 1.602 1.00 79.69 85 SER A C 1
ATOM 702 O O . SER A 1 85 ? 3.929 -11.274 2.215 1.00 79.69 85 SER A O 1
ATOM 704 N N . ILE A 1 86 ? 3.046 -11.920 0.274 1.00 85.38 86 ILE A N 1
ATOM 705 C CA . ILE A 1 86 ? 3.887 -11.021 -0.519 1.00 85.38 86 ILE A CA 1
ATOM 706 C C . ILE A 1 86 ? 3.571 -9.539 -0.248 1.00 85.38 86 ILE A C 1
ATOM 708 O O . ILE A 1 86 ? 4.490 -8.720 -0.239 1.00 85.38 86 ILE A O 1
ATOM 712 N N . SER A 1 87 ? 2.325 -9.215 0.122 1.00 87.19 87 SER A N 1
ATOM 713 C CA . SER A 1 87 ? 1.932 -7.869 0.560 1.00 87.19 87 SER A CA 1
ATOM 714 C C . SER A 1 87 ? 2.702 -7.373 1.791 1.00 87.19 87 SER A C 1
ATOM 716 O O . SER A 1 87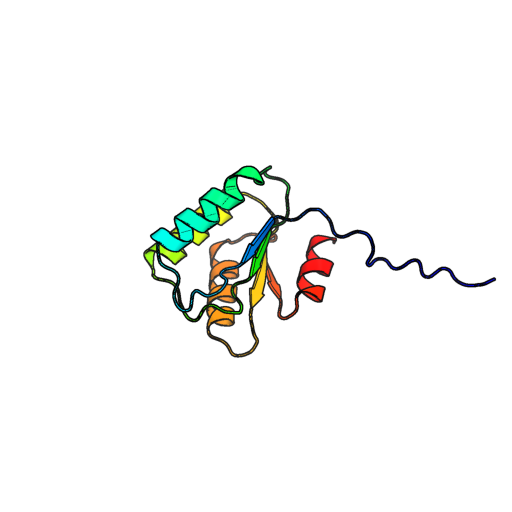 ? 2.971 -6.181 1.904 1.00 87.19 87 SER A O 1
ATOM 718 N N . GLU A 1 88 ? 3.139 -8.264 2.690 1.00 90.62 88 GLU A N 1
ATOM 719 C CA . GLU A 1 88 ? 3.964 -7.893 3.848 1.00 90.62 88 GLU A CA 1
ATOM 720 C C . GLU A 1 88 ? 5.356 -7.413 3.430 1.00 90.62 88 GLU A C 1
ATOM 722 O O . GLU A 1 88 ? 5.867 -6.440 3.985 1.00 90.62 88 GLU A O 1
ATOM 727 N N . LYS A 1 89 ? 5.946 -8.041 2.405 1.00 91.88 89 LYS A N 1
ATOM 728 C CA . LYS A 1 89 ? 7.236 -7.603 1.855 1.00 91.88 89 LYS A CA 1
ATOM 729 C C . LYS A 1 89 ? 7.122 -6.206 1.258 1.00 91.88 89 LYS A C 1
ATOM 731 O O . LYS A 1 89 ? 7.976 -5.367 1.525 1.00 91.88 89 LYS A O 1
ATOM 736 N N . TYR A 1 90 ? 6.061 -5.944 0.498 1.00 92.56 90 TYR A N 1
ATOM 737 C CA . TYR A 1 90 ? 5.809 -4.611 -0.047 1.00 92.56 90 TYR A CA 1
ATOM 738 C C . TYR A 1 90 ? 5.517 -3.583 1.048 1.00 92.56 90 TYR A C 1
ATOM 740 O O . TYR A 1 90 ? 6.024 -2.470 0.959 1.00 92.56 90 TYR A O 1
ATOM 748 N N . ALA A 1 91 ? 4.797 -3.953 2.114 1.00 92.50 91 ALA A N 1
ATOM 749 C CA . ALA A 1 91 ? 4.588 -3.072 3.264 1.00 92.50 91 ALA A CA 1
ATOM 750 C C . ALA A 1 91 ? 5.921 -2.673 3.918 1.00 92.50 91 ALA A C 1
ATOM 752 O O . ALA A 1 91 ? 6.164 -1.494 4.154 1.00 92.50 91 ALA A O 1
ATOM 753 N N . SER A 1 92 ? 6.812 -3.645 4.149 1.00 91.69 92 SER A N 1
ATOM 754 C CA . SER A 1 92 ? 8.147 -3.380 4.700 1.00 91.69 92 SER A CA 1
ATOM 755 C C . SER A 1 92 ? 8.995 -2.507 3.775 1.00 91.69 92 SER A C 1
ATOM 757 O O . SER A 1 92 ? 9.663 -1.593 4.246 1.00 91.69 92 SER A O 1
ATOM 759 N N . LEU A 1 93 ? 8.960 -2.756 2.461 1.00 92.75 93 LEU A N 1
ATOM 760 C CA . LEU A 1 93 ? 9.670 -1.922 1.489 1.00 92.75 93 LEU A CA 1
ATOM 761 C C . LEU A 1 93 ? 9.139 -0.485 1.490 1.00 92.75 93 LEU A C 1
ATOM 763 O O . LEU A 1 93 ? 9.938 0.442 1.504 1.00 92.75 93 LEU A O 1
ATOM 767 N N . LEU A 1 94 ? 7.820 -0.290 1.542 1.00 92.38 94 LEU A N 1
ATOM 768 C CA . LEU A 1 94 ? 7.209 1.039 1.632 1.00 92.38 94 LEU A CA 1
ATOM 769 C C . LEU A 1 94 ? 7.594 1.767 2.925 1.00 92.38 94 LEU A C 1
ATOM 771 O O . LEU A 1 94 ? 7.972 2.932 2.862 1.00 92.38 94 LEU A O 1
ATOM 775 N N . GLU A 1 95 ? 7.558 1.095 4.080 1.00 92.00 95 GLU A N 1
ATOM 776 C CA . GLU A 1 95 ? 8.034 1.681 5.344 1.00 92.00 95 GLU A CA 1
ATOM 777 C C . GLU A 1 95 ? 9.494 2.128 5.259 1.00 92.00 95 GLU A C 1
ATOM 779 O O . GLU A 1 95 ? 9.835 3.216 5.718 1.00 92.00 95 GLU A O 1
ATOM 784 N N . MET A 1 96 ? 10.354 1.302 4.656 1.00 91.06 96 MET A N 1
ATOM 785 C CA . MET A 1 96 ? 11.764 1.634 4.473 1.00 91.06 96 MET A CA 1
ATOM 786 C C . MET A 1 96 ? 11.960 2.792 3.492 1.00 91.06 96 MET A C 1
ATOM 788 O O . MET A 1 96 ? 12.787 3.657 3.751 1.00 91.06 96 MET A O 1
ATOM 792 N N . SER A 1 97 ? 11.226 2.814 2.378 1.00 90.94 97 SER A N 1
ATOM 793 C CA . SER A 1 97 ? 11.402 3.797 1.303 1.00 90.94 97 SER A CA 1
ATOM 794 C C . SER A 1 97 ? 10.825 5.172 1.616 1.00 90.94 97 SER A C 1
ATOM 796 O O . SER A 1 97 ? 11.339 6.163 1.109 1.00 90.94 97 SER A O 1
ATOM 798 N N . LEU A 1 98 ? 9.765 5.255 2.422 1.00 86.38 98 LEU A N 1
ATOM 799 C CA . LEU A 1 98 ? 9.143 6.536 2.764 1.00 86.38 98 LEU A CA 1
ATOM 800 C C . LEU A 1 98 ? 9.914 7.303 3.850 1.00 86.38 98 LEU A C 1
ATOM 802 O O . LEU A 1 98 ? 9.632 8.484 4.051 1.00 86.38 98 LEU A O 1
ATOM 806 N N . GLU A 1 99 ? 10.880 6.650 4.516 1.00 70.44 99 GLU A N 1
ATOM 807 C CA . GLU A 1 99 ? 11.857 7.219 5.464 1.00 70.44 99 GLU A CA 1
ATOM 808 C C . GLU A 1 99 ? 11.274 8.249 6.457 1.00 70.44 99 GLU A C 1
ATOM 810 O O . GLU A 1 99 ? 11.956 9.168 6.915 1.00 70.44 99 GLU A O 1
ATOM 815 N N . ASN A 1 100 ? 9.997 8.110 6.818 1.00 67.00 100 ASN A N 1
ATOM 816 C CA . ASN A 1 100 ? 9.294 9.045 7.681 1.00 67.00 100 ASN A CA 1
ATOM 817 C C . ASN A 1 100 ? 8.665 8.311 8.870 1.00 67.00 100 ASN A C 1
ATOM 819 O O . ASN A 1 100 ? 8.186 7.185 8.760 1.00 67.00 100 ASN A O 1
ATOM 823 N N . ASN A 1 101 ? 8.626 8.971 10.032 1.00 64.19 101 ASN A N 1
ATOM 824 C CA . ASN A 1 101 ? 8.003 8.427 11.251 1.00 64.19 101 ASN A CA 1
ATOM 825 C C . ASN A 1 101 ? 6.470 8.303 11.148 1.00 64.19 101 ASN A C 1
ATOM 827 O O . ASN A 1 101 ? 5.799 7.983 12.128 1.00 64.19 101 ASN A O 1
ATOM 831 N N . HIS A 1 102 ? 5.917 8.599 9.976 1.00 85.94 102 HIS A N 1
ATOM 832 C CA . HIS A 1 102 ? 4.497 8.705 9.712 1.00 85.94 102 HIS A CA 1
ATOM 833 C C . HIS A 1 102 ? 3.993 7.550 8.845 1.00 85.94 102 HIS A C 1
ATOM 835 O O . HIS A 1 102 ? 2.821 7.554 8.505 1.00 85.94 102 HIS A O 1
ATOM 841 N N . THR A 1 103 ? 4.820 6.545 8.539 1.00 91.81 103 THR A N 1
ATOM 842 C CA . THR A 1 103 ? 4.410 5.327 7.827 1.00 91.81 103 THR A CA 1
ATOM 843 C C . THR A 1 103 ? 4.572 4.111 8.729 1.00 91.81 103 THR A C 1
ATOM 845 O O . THR A 1 103 ? 5.617 3.939 9.353 1.00 91.81 103 THR A O 1
ATOM 848 N N . LYS A 1 104 ? 3.547 3.256 8.811 1.00 93.44 104 LYS A N 1
ATOM 849 C CA . LYS A 1 104 ? 3.607 2.025 9.611 1.00 93.44 104 LYS A CA 1
ATOM 850 C C . LYS A 1 104 ? 2.688 0.937 9.064 1.00 93.44 104 LYS A C 1
ATOM 852 O O . LYS A 1 104 ? 1.561 1.230 8.666 1.00 93.44 104 LYS A O 1
ATOM 857 N N . SER A 1 105 ? 3.134 -0.318 9.082 1.00 92.94 105 SER A N 1
ATOM 858 C CA . SER A 1 105 ? 2.313 -1.468 8.701 1.00 92.94 105 SER A CA 1
ATOM 859 C C . SER A 1 105 ? 1.552 -2.092 9.859 1.00 92.94 105 SER A C 1
ATOM 861 O O . SER A 1 105 ? 1.959 -2.081 11.025 1.00 92.94 105 SER A O 1
ATOM 863 N N . PHE A 1 106 ? 0.410 -2.664 9.495 1.00 93.56 106 PHE A N 1
ATOM 864 C CA . PHE A 1 106 ? -0.531 -3.320 10.380 1.00 93.56 106 PHE A CA 1
ATOM 865 C C . PHE A 1 106 ? -1.086 -4.577 9.719 1.00 93.56 106 PHE A C 1
ATOM 867 O O . PHE A 1 106 ? -1.148 -4.692 8.491 1.00 93.56 106 PHE A O 1
ATOM 874 N N . LYS A 1 107 ? -1.515 -5.524 10.555 1.00 91.00 107 LYS A N 1
ATOM 875 C CA . LYS A 1 107 ? -2.133 -6.782 10.110 1.00 91.00 107 LYS A CA 1
ATOM 876 C C . LYS A 1 107 ? -3.647 -6.740 10.175 1.00 91.00 107 LYS A C 1
ATOM 878 O O . LYS A 1 107 ? -4.323 -7.531 9.523 1.00 91.00 107 LYS A O 1
ATOM 883 N N . THR A 1 108 ? -4.187 -5.817 10.962 1.00 89.75 108 THR A N 1
ATOM 884 C CA . THR A 1 108 ? -5.622 -5.640 11.100 1.00 89.75 108 THR A CA 1
ATOM 885 C C . THR A 1 108 ? -6.016 -4.194 10.860 1.00 89.75 108 THR A C 1
ATOM 887 O O . THR A 1 108 ? -5.325 -3.248 11.242 1.00 89.75 108 THR A O 1
ATOM 890 N N . LEU A 1 109 ? -7.200 -4.025 10.273 1.00 87.44 109 LEU A N 1
ATOM 891 C CA . LEU A 1 109 ? -7.816 -2.717 10.089 1.00 87.44 109 LEU A CA 1
ATOM 892 C C . LEU A 1 109 ? -8.017 -1.983 11.426 1.00 87.44 109 LEU A C 1
ATOM 894 O O . LEU A 1 109 ? -7.971 -0.759 11.475 1.00 87.44 109 LEU A O 1
ATOM 898 N N . VAL A 1 110 ? -8.249 -2.731 12.509 1.00 88.06 110 VAL A N 1
ATOM 899 C CA . VAL A 1 110 ? -8.470 -2.177 13.851 1.00 88.06 110 VAL A CA 1
ATOM 900 C C . VAL A 1 110 ? -7.196 -1.529 14.391 1.00 88.06 110 VAL A C 1
ATOM 902 O O . VAL A 1 110 ? -7.257 -0.403 14.876 1.00 88.06 110 VAL A O 1
ATOM 905 N N . GLU A 1 111 ? -6.047 -2.196 14.274 1.00 89.81 111 GLU A N 1
ATOM 906 C CA . GLU A 1 111 ? -4.761 -1.647 14.724 1.00 89.81 111 GLU A CA 1
ATOM 907 C C . GLU A 1 111 ? -4.349 -0.429 13.896 1.00 89.81 111 GLU A C 1
ATOM 909 O O . GLU A 1 111 ? -3.962 0.588 14.471 1.00 89.81 111 GLU A O 1
ATOM 914 N N . ALA A 1 112 ? -4.503 -0.506 12.569 1.00 90.31 112 ALA A N 1
ATOM 915 C CA . ALA A 1 112 ? -4.226 0.607 11.664 1.00 90.31 112 ALA A CA 1
ATOM 916 C C . ALA A 1 112 ? -5.038 1.848 12.048 1.00 90.31 112 ALA A C 1
ATOM 918 O O . ALA A 1 112 ? -4.491 2.931 12.247 1.00 90.31 112 ALA A O 1
ATOM 919 N N . LYS A 1 113 ? -6.350 1.670 12.232 1.00 86.56 113 LYS A N 1
ATOM 920 C CA . LYS A 1 113 ? -7.255 2.743 12.653 1.00 86.56 113 LYS A CA 1
ATOM 921 C C . LYS A 1 113 ? -6.909 3.296 14.027 1.00 86.56 113 LYS A C 1
ATOM 923 O O . LYS A 1 113 ? -6.915 4.507 14.201 1.00 86.56 113 LYS A O 1
ATOM 928 N N . SER A 1 114 ? -6.596 2.429 14.988 1.00 86.56 114 SER A N 1
ATOM 929 C CA . SER A 1 114 ? -6.220 2.865 16.334 1.00 86.56 114 SER A CA 1
ATOM 930 C C . SER A 1 114 ? -4.953 3.715 16.323 1.00 86.56 114 SER A C 1
ATOM 932 O O . SER A 1 114 ? -4.863 4.658 17.099 1.00 86.56 114 SER A O 1
ATOM 934 N N . TRP A 1 115 ? -3.981 3.392 15.472 1.00 88.94 115 TRP A N 1
ATOM 935 C CA . TRP A 1 115 ? -2.746 4.162 15.366 1.00 88.94 115 TRP A CA 1
ATOM 936 C C . TRP A 1 115 ? -2.937 5.502 14.651 1.00 88.94 115 TRP A C 1
ATOM 938 O O . TRP A 1 115 ? -2.327 6.479 15.054 1.00 88.94 115 TRP A O 1
ATOM 948 N N . MET A 1 116 ? -3.824 5.589 13.656 1.00 86.06 116 MET A N 1
ATOM 949 C CA . MET A 1 116 ? -4.112 6.864 12.978 1.00 86.06 116 MET A CA 1
ATOM 950 C C . MET A 1 116 ? -4.803 7.912 13.876 1.00 86.06 116 MET A C 1
ATOM 952 O O . MET A 1 116 ? -4.907 9.075 13.506 1.00 86.06 116 MET A O 1
ATOM 956 N N . ILE A 1 117 ? -5.304 7.512 15.050 1.00 82.25 117 ILE A N 1
ATOM 957 C CA . ILE A 1 117 ? -5.942 8.407 16.032 1.00 82.25 117 ILE A CA 1
ATOM 958 C C . ILE A 1 117 ? -4.925 8.998 17.030 1.00 82.25 117 ILE A C 1
ATOM 960 O O . ILE A 1 117 ? -5.221 10.010 17.670 1.00 82.25 117 ILE A O 1
ATOM 964 N N . HIS A 1 118 ? -3.766 8.355 17.213 1.00 67.38 118 HIS A N 1
ATOM 965 C CA . HIS A 1 118 ? -2.811 8.619 18.298 1.00 67.38 118 HIS A CA 1
ATOM 966 C C . HIS A 1 118 ? -1.487 9.187 17.792 1.00 67.38 118 HIS A C 1
ATOM 968 O O . HIS A 1 118 ? -0.971 10.093 18.485 1.00 67.38 118 HIS A O 1
#

Solvent-accessible surface area (backbone atoms only — not comparable to full-atom values): 6797 Å² total; per-residue (Å²): 134,82,83,80,77,74,63,82,80,79,70,75,75,80,56,49,77,47,67,55,79,94,33,51,60,38,40,53,68,59,48,52,52,56,48,60,72,50,56,84,66,68,55,65,77,44,34,30,40,40,40,42,49,67,29,69,43,61,41,69,69,28,49,54,48,50,51,57,52,58,58,70,43,69,37,43,34,31,30,36,20,38,84,101,39,63,20,38,56,52,40,52,49,49,41,62,72,57,74,44,98,44,46,47,72,29,76,45,73,65,59,36,53,57,55,78,76,108

Nearest PDB structures (foldseek):
  2q3l-assembly2_B  TM=7.045E-01  e=3.814E-02  Shewanella loihica PV-4
  3ny7-assembly1_A  TM=5.633E-01  e=2.110E+00  Escherichia coli
  3jul-assembly1_A-2  TM=6.646E-01  e=9.736E+00  Listeria innocua
  3hic-assembly1_A  TM=6.026E-01  e=7.546E+00  Listeria innocua
  3ie7-assembly1_A-2  TM=5.111E-01  e=7.080E+00  Listeria innocua

Sequence (118 aa):
MKHHQQSLIEYLPEFTWIHFKNHEIVDMETLEEIISDNRVMNDESHPILLDISQIDGFYVDAFEMLIAVLSGWHNQVALLSHIDSISEKYASLLEMSLENNHTKSFKTLVEAKSWMIH

Secondary structure (DSSP, 8-state):
-------GGG-PPP-EEEE-TT-SEE-HHHHHHHHHHHGGG--TT--EEEE-TT--EE-HHHHHHHHHHHHHH---EEEE--TTSHHHHHHHHHHHHH-STTEEEESSHHHHHHHHT-

Mean predicted aligned error: 7.79 Å

pLDDT: mean 80.76, std 15.79, range [35.06, 95.75]

Radius of gyration: 15.24 Å; Cα contacts (8 Å, |Δi|>4): 170; chains: 1; bounding box: 35×32×55 Å

Foldseek 3Di:
DDDPPPDPVPDQDDAQEQAQPPEQEDEPVSLCVSCVVRVVVQPLEHEYEYECANYQYYDPVSLVVVLVVVLVSNYQYEYEYAPPGPSVVSLVVSVVSSPDPRRDYDPDPVVSRVVNVD